Protein AF-A0A9E2MHD3-F1 (afdb_monomer)

pLDDT: mean 76.0, std 10.57, range [54.91, 89.44]

Radius of gyration: 11.37 Å; Cα contacts (8 Å, |Δi|>4): 28; chains: 1; bounding box: 32×16×27 Å

Structure (mmCIF, N/CA/C/O backbone):
data_AF-A0A9E2MHD3-F1
#
_entry.id   AF-A0A9E2MHD3-F1
#
loop_
_atom_site.group_PDB
_atom_site.id
_atom_site.type_symbol
_atom_site.label_atom_id
_atom_site.label_alt_id
_atom_site.label_comp_id
_atom_site.label_asym_id
_atom_site.label_entity_id
_atom_site.label_seq_id
_atom_site.pdbx_PDB_ins_code
_atom_site.Cartn_x
_atom_site.Cartn_y
_atom_site.Cartn_z
_atom_site.occupancy
_atom_site.B_iso_or_equiv
_atom_site.auth_seq_id
_atom_site.auth_comp_id
_atom_site.auth_asym_id
_atom_site.auth_atom_id
_atom_site.pdbx_PDB_model_num
ATOM 1 N N . MET A 1 1 ? -20.886 1.607 -5.834 1.00 61.69 1 MET A N 1
ATOM 2 C CA . MET A 1 1 ? -20.769 0.823 -4.580 1.00 61.69 1 MET A CA 1
ATOM 3 C C . MET A 1 1 ? -19.474 0.009 -4.475 1.00 61.69 1 MET A C 1
ATOM 5 O O . MET A 1 1 ? -18.853 0.077 -3.424 1.00 61.69 1 MET A O 1
ATOM 9 N N . ILE A 1 2 ? -19.007 -0.674 -5.533 1.00 71.81 2 ILE A N 1
ATOM 10 C CA . I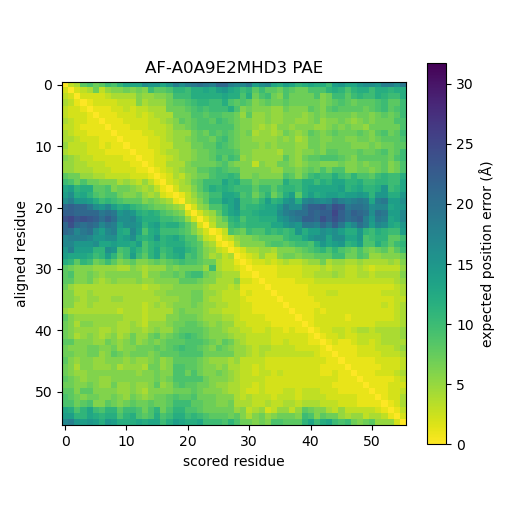LE A 1 2 ? -17.834 -1.580 -5.480 1.00 71.81 2 ILE A CA 1
ATOM 11 C C . ILE A 1 2 ? -16.517 -0.924 -5.008 1.00 71.81 2 ILE A C 1
ATOM 13 O O . ILE A 1 2 ? -15.763 -1.516 -4.244 1.00 71.81 2 ILE A O 1
ATOM 17 N N . ARG A 1 3 ? -16.278 0.341 -5.384 1.00 69.00 3 ARG A N 1
ATOM 18 C CA . ARG A 1 3 ? -15.057 1.091 -5.032 1.00 69.00 3 ARG A CA 1
ATOM 19 C C . ARG A 1 3 ? -14.877 1.264 -3.522 1.00 69.00 3 ARG A C 1
ATOM 21 O O . ARG A 1 3 ? -13.790 1.054 -3.007 1.00 69.00 3 ARG A O 1
ATOM 28 N N . LYS A 1 4 ? -15.957 1.579 -2.799 1.00 75.19 4 LYS A N 1
ATOM 29 C CA . LYS A 1 4 ? -15.915 1.772 -1.339 1.00 75.19 4 LYS A CA 1
ATOM 30 C C . LYS A 1 4 ? -15.629 0.465 -0.595 1.00 75.19 4 LYS A C 1
ATOM 32 O O . LYS A 1 4 ? -14.964 0.487 0.433 1.00 75.19 4 LYS A O 1
ATOM 37 N N . VAL A 1 5 ? -16.106 -0.663 -1.124 1.00 80.44 5 VAL A N 1
ATOM 38 C CA . VAL A 1 5 ? -15.838 -1.996 -0.561 1.00 80.44 5 VAL A CA 1
ATOM 39 C C . VAL A 1 5 ? -14.359 -2.351 -0.724 1.00 80.44 5 VAL A C 1
ATOM 41 O O . VAL A 1 5 ? -13.715 -2.716 0.254 1.00 80.44 5 VAL A O 1
ATOM 44 N N . LEU A 1 6 ? -13.803 -2.146 -1.921 1.00 74.50 6 LEU A N 1
ATOM 45 C CA . LEU A 1 6 ? -12.379 -2.356 -2.210 1.00 74.50 6 LEU A CA 1
ATOM 46 C C . LEU A 1 6 ? -11.477 -1.485 -1.326 1.00 74.50 6 LEU A C 1
ATOM 48 O O . LEU A 1 6 ? -10.536 -1.992 -0.724 1.00 74.50 6 LEU A O 1
ATOM 52 N N . LEU A 1 7 ? -11.804 -0.197 -1.179 1.00 77.88 7 LEU A N 1
ATOM 53 C CA . LEU A 1 7 ? -11.058 0.718 -0.310 1.00 77.88 7 LEU A CA 1
ATOM 54 C C . LEU A 1 7 ? -11.119 0.301 1.166 1.00 77.88 7 LEU A C 1
ATOM 56 O O . LEU A 1 7 ? -10.122 0.419 1.872 1.00 77.88 7 LEU A O 1
ATOM 60 N N . LYS A 1 8 ? -12.257 -0.225 1.634 1.00 81.31 8 LYS A N 1
ATOM 61 C CA . LYS A 1 8 ? -12.409 -0.696 3.017 1.00 81.31 8 LYS A CA 1
ATOM 62 C C . LYS A 1 8 ? -11.616 -1.978 3.282 1.00 81.31 8 LYS A C 1
ATOM 64 O O . LYS A 1 8 ? -11.009 -2.100 4.339 1.00 81.31 8 LYS A O 1
ATOM 69 N N . ILE A 1 9 ? -11.574 -2.899 2.318 1.00 79.94 9 ILE A N 1
ATOM 70 C CA . ILE A 1 9 ? -10.724 -4.098 2.385 1.00 79.94 9 ILE A CA 1
ATOM 71 C C . ILE A 1 9 ? -9.244 -3.696 2.386 1.00 79.94 9 ILE A C 1
ATOM 73 O O . ILE A 1 9 ? -8.474 -4.218 3.189 1.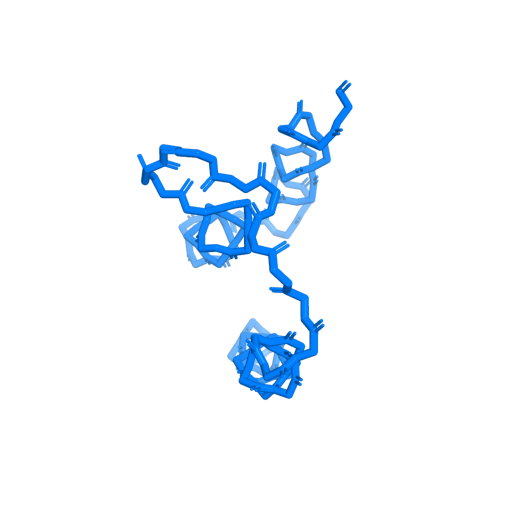00 79.94 9 ILE A O 1
ATOM 77 N N . LEU A 1 10 ? -8.860 -2.727 1.548 1.00 76.50 10 LEU A N 1
ATOM 78 C CA . LEU A 1 10 ? -7.495 -2.205 1.496 1.00 76.50 10 LEU A CA 1
ATOM 79 C C . LEU A 1 10 ? -7.092 -1.513 2.808 1.00 76.50 10 LEU A C 1
ATOM 81 O O . LEU A 1 10 ? -5.971 -1.701 3.257 1.00 76.50 10 LEU A O 1
ATOM 85 N N . ASP A 1 11 ? -7.991 -0.760 3.447 1.00 78.06 11 ASP A N 1
ATOM 86 C CA . ASP A 1 11 ? -7.741 -0.100 4.740 1.00 78.06 11 ASP A CA 1
ATOM 87 C C . ASP A 1 11 ? -7.515 -1.111 5.874 1.00 78.06 11 ASP A C 1
ATOM 89 O O . ASP A 1 11 ? -6.600 -0.961 6.685 1.00 78.06 11 ASP A O 1
ATOM 93 N N . ILE A 1 12 ? -8.316 -2.180 5.891 1.00 81.12 12 ILE A N 1
ATOM 94 C CA . ILE A 1 12 ? -8.149 -3.298 6.823 1.00 81.12 12 ILE A CA 1
ATOM 95 C C . ILE A 1 12 ? -6.798 -3.971 6.565 1.00 81.12 12 ILE A C 1
ATOM 97 O O . ILE A 1 12 ? -5.987 -4.080 7.481 1.00 81.12 12 ILE A O 1
ATOM 101 N N . TYR A 1 13 ? -6.515 -4.345 5.314 1.00 76.69 13 TYR A N 1
ATOM 102 C CA . TYR A 1 13 ? -5.238 -4.945 4.928 1.00 76.69 13 TYR A CA 1
ATOM 103 C C . TYR A 1 13 ? -4.045 -4.062 5.318 1.00 76.69 13 TYR A C 1
ATOM 105 O O . TYR A 1 13 ? -3.092 -4.556 5.910 1.00 76.69 13 TYR A O 1
ATOM 113 N N . GLN A 1 14 ? -4.116 -2.750 5.068 1.00 70.06 14 GLN A N 1
ATOM 114 C CA . GLN A 1 14 ? -3.078 -1.787 5.438 1.00 70.06 14 GLN A CA 1
ATOM 115 C C . GLN A 1 14 ? -2.809 -1.769 6.943 1.00 70.06 14 GLN A C 1
ATOM 117 O O . GLN A 1 14 ? -1.646 -1.789 7.325 1.00 70.06 14 GLN A O 1
ATOM 122 N N . LYS A 1 15 ? -3.847 -1.786 7.788 1.00 72.75 15 LYS A N 1
ATOM 123 C CA . LYS A 1 15 ? -3.700 -1.793 9.256 1.00 72.75 15 LYS A CA 1
ATOM 124 C C . LYS A 1 15 ? -3.085 -3.083 9.792 1.00 72.75 15 LYS A C 1
ATOM 126 O O . LYS A 1 15 ? -2.254 -3.040 10.696 1.00 72.75 15 LYS A O 1
ATOM 131 N N . PHE A 1 16 ? -3.479 -4.228 9.237 1.00 73.56 16 PHE A N 1
ATOM 132 C CA . PHE A 1 16 ? -2.916 -5.521 9.634 1.00 73.56 16 PHE A CA 1
ATOM 133 C C . PHE A 1 16 ? -1.485 -5.702 9.116 1.00 73.56 16 PHE A C 1
ATOM 135 O O . PHE A 1 16 ? -0.631 -6.214 9.834 1.00 73.56 16 PHE A O 1
ATOM 142 N N . PHE A 1 17 ? -1.193 -5.231 7.902 1.00 66.00 17 PHE A N 1
ATOM 143 C CA . PHE A 1 17 ? 0.134 -5.337 7.305 1.00 66.00 17 PHE A CA 1
ATOM 144 C C . PHE A 1 17 ? 1.120 -4.304 7.872 1.00 66.00 17 PHE A C 1
ATOM 146 O O . PHE A 1 17 ? 2.296 -4.621 8.011 1.00 66.00 17 PHE A O 1
ATOM 153 N N . SER A 1 18 ? 0.671 -3.111 8.290 1.00 63.25 18 SER A N 1
ATOM 154 C CA . SER A 1 18 ? 1.530 -2.105 8.943 1.00 63.25 18 SER A CA 1
ATOM 155 C C . SER A 1 18 ? 2.093 -2.558 10.291 1.00 63.25 18 SER A C 1
ATOM 157 O O . SER A 1 18 ? 3.108 -2.034 10.731 1.00 63.25 18 SER A O 1
ATOM 159 N N . LEU A 1 19 ? 1.446 -3.528 10.947 1.00 60.12 19 LEU A N 1
ATOM 160 C CA . LEU A 1 19 ? 1.937 -4.129 12.191 1.00 60.12 19 LEU A CA 1
ATOM 161 C C . LEU A 1 19 ? 3.097 -5.111 11.960 1.00 60.12 19 LEU A C 1
ATOM 163 O O . LEU A 1 19 ? 3.837 -5.397 12.895 1.00 60.12 19 LEU A O 1
ATOM 167 N N . ILE A 1 20 ? 3.247 -5.636 10.740 1.00 63.25 20 ILE A N 1
ATOM 168 C CA . ILE A 1 20 ? 4.169 -6.740 10.420 1.00 63.25 20 ILE A CA 1
ATOM 169 C C . ILE A 1 20 ? 5.263 -6.294 9.434 1.00 63.25 20 ILE A C 1
ATOM 171 O O . ILE A 1 20 ? 6.396 -6.767 9.501 1.00 63.25 20 ILE A O 1
ATOM 175 N N . GLY A 1 21 ? 4.953 -5.374 8.521 1.00 60.50 21 GLY A N 1
ATOM 176 C CA . GLY A 1 21 ? 5.861 -4.910 7.478 1.00 60.50 21 GLY A CA 1
ATOM 177 C C . GLY A 1 21 ? 6.551 -3.600 7.844 1.00 60.50 21 GLY A C 1
ATOM 178 O O . GLY A 1 21 ? 5.957 -2.530 7.717 1.00 60.50 21 GLY A O 1
ATOM 179 N N . TYR A 1 22 ? 7.829 -3.665 8.224 1.00 55.03 22 TYR A N 1
ATOM 180 C CA . TYR A 1 22 ? 8.708 -2.493 8.209 1.00 55.03 22 TYR A CA 1
ATOM 181 C C . TYR A 1 22 ? 8.748 -1.905 6.786 1.00 55.03 22 TYR A C 1
ATOM 183 O O . TYR A 1 22 ? 8.979 -2.616 5.808 1.00 55.03 22 TYR A O 1
ATOM 191 N N . GLY A 1 23 ? 8.445 -0.609 6.674 1.00 56.25 23 GLY A N 1
ATOM 192 C CA . GLY A 1 23 ? 8.058 0.046 5.425 1.00 56.25 23 GLY A CA 1
ATOM 193 C C . GLY A 1 23 ? 9.107 -0.004 4.312 1.00 56.25 23 GLY A C 1
ATOM 194 O O . GLY A 1 23 ? 10.181 0.577 4.428 1.00 56.25 23 GLY A O 1
ATOM 195 N N . SER A 1 24 ? 8.744 -0.596 3.170 1.00 56.84 24 SER A N 1
ATOM 196 C CA . SER A 1 24 ? 9.534 -0.521 1.930 1.00 56.84 24 SER A CA 1
ATOM 197 C C . SER A 1 24 ? 9.545 0.882 1.300 1.00 56.84 24 SER A C 1
ATOM 199 O O . SER A 1 24 ? 10.339 1.149 0.402 1.00 56.84 24 SER A O 1
ATOM 201 N N . CYS A 1 25 ? 8.685 1.807 1.747 1.00 60.47 25 CYS A N 1
ATOM 202 C CA . CYS A 1 25 ? 8.612 3.162 1.202 1.00 60.47 25 CYS A CA 1
ATOM 203 C C . CYS A 1 25 ? 9.323 4.166 2.107 1.00 60.47 25 CYS A C 1
ATOM 205 O O . CYS A 1 25 ? 8.777 4.625 3.104 1.00 60.47 25 CYS A O 1
ATOM 207 N N . ARG A 1 26 ? 10.544 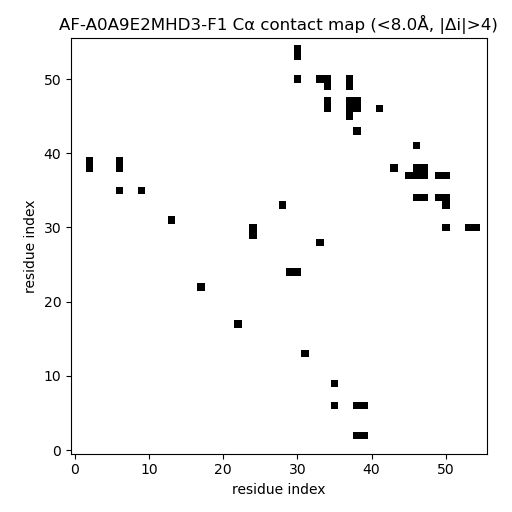4.532 1.711 1.00 54.91 26 ARG A N 1
ATOM 208 C CA . ARG A 1 26 ? 11.378 5.545 2.375 1.00 54.91 26 ARG A CA 1
ATOM 209 C C . ARG A 1 26 ? 10.815 6.972 2.275 1.00 54.91 26 ARG A C 1
ATOM 211 O O . ARG A 1 26 ? 11.190 7.822 3.073 1.00 54.91 26 ARG A O 1
ATOM 218 N N . TYR A 1 27 ? 9.931 7.229 1.306 1.00 58.16 27 TYR A N 1
ATOM 219 C CA . TYR A 1 27 ? 9.352 8.543 1.013 1.00 58.16 27 TYR A CA 1
ATOM 220 C C . TYR A 1 27 ? 7.823 8.471 0.963 1.00 58.16 27 TYR A C 1
ATOM 222 O O . TYR A 1 27 ? 7.264 7.512 0.428 1.00 58.16 27 TYR A O 1
ATOM 230 N N . TYR A 1 28 ? 7.157 9.496 1.503 1.00 62.22 28 TYR A N 1
ATOM 231 C CA . TYR A 1 28 ? 5.706 9.666 1.411 1.00 62.22 28 TYR A CA 1
ATOM 232 C C . TYR A 1 28 ? 5.302 10.113 -0.011 1.00 62.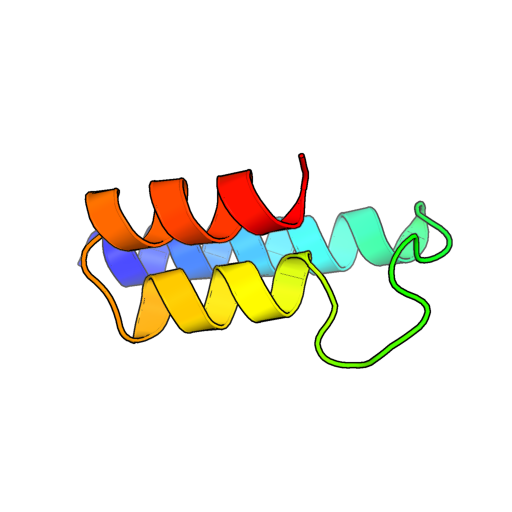22 28 TYR A C 1
ATOM 234 O O . TYR A 1 28 ? 6.009 10.934 -0.600 1.00 62.22 28 TYR A O 1
ATOM 242 N N . PRO A 1 29 ? 4.181 9.629 -0.579 1.00 72.81 29 PRO A N 1
ATOM 243 C CA . PRO A 1 29 ? 3.266 8.632 -0.020 1.00 72.81 29 PRO A CA 1
ATOM 244 C C . PRO A 1 29 ? 3.827 7.207 -0.098 1.00 72.81 29 PRO A C 1
ATOM 246 O O . PRO A 1 29 ? 4.563 6.855 -1.027 1.00 72.81 29 PRO A O 1
ATOM 249 N N . SER A 1 30 ? 3.430 6.363 0.857 1.00 79.00 30 SER A N 1
ATOM 250 C CA . SER A 1 30 ? 3.716 4.927 0.789 1.00 79.00 30 SER A CA 1
ATOM 251 C C . SER A 1 30 ? 3.075 4.295 -0.458 1.00 79.00 30 SER A C 1
ATOM 253 O O . SER A 1 30 ? 2.100 4.814 -0.993 1.00 79.00 30 SER A O 1
ATOM 255 N N . CYS A 1 31 ? 3.599 3.166 -0.945 1.00 78.56 31 CYS A N 1
ATOM 256 C CA . CYS A 1 31 ? 3.022 2.425 -2.076 1.00 78.56 31 CYS A CA 1
ATOM 257 C C . CYS A 1 31 ? 1.540 2.115 -1.828 1.00 78.56 31 CYS A C 1
ATOM 259 O O . CYS A 1 31 ? 0.695 2.303 -2.702 1.00 78.56 31 CYS A O 1
ATOM 261 N N . SER A 1 32 ? 1.228 1.692 -0.606 1.00 78.25 32 SER A N 1
ATOM 262 C CA . SER A 1 32 ? -0.127 1.393 -0.165 1.00 78.25 32 SER A CA 1
ATOM 263 C C . SER A 1 32 ? -1.032 2.635 -0.198 1.00 78.25 32 SER A C 1
ATOM 265 O O . SER A 1 32 ? -2.163 2.550 -0.675 1.00 78.25 32 SER A O 1
ATOM 267 N N . GLU A 1 33 ? -0.552 3.798 0.251 1.00 80.44 33 GLU A N 1
ATOM 268 C CA . GLU A 1 33 ? -1.315 5.054 0.172 1.00 80.44 33 GLU A CA 1
ATOM 269 C C . GLU A 1 33 ? -1.450 5.585 -1.249 1.00 80.44 33 GLU A C 1
ATOM 271 O O . GLU A 1 33 ? -2.534 6.0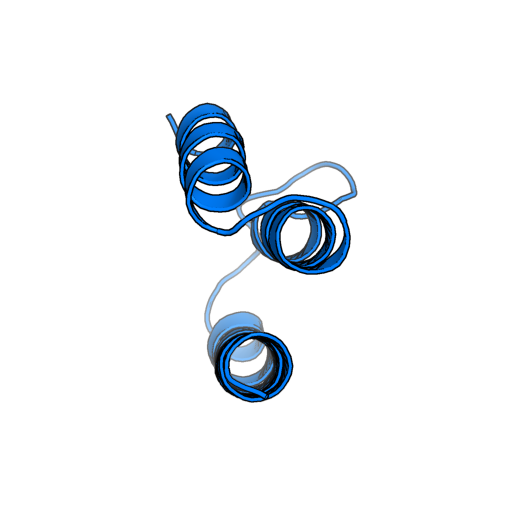12 -1.637 1.00 80.44 33 GLU A O 1
ATOM 276 N N . TYR A 1 34 ? -0.393 5.495 -2.054 1.00 85.50 34 TYR A N 1
ATOM 277 C CA . TYR A 1 34 ? -0.456 5.851 -3.463 1.00 85.50 34 TYR A CA 1
ATOM 278 C C . TYR A 1 34 ? -1.507 5.010 -4.187 1.00 85.50 34 TYR A C 1
ATOM 280 O O . TYR A 1 34 ? -2.339 5.562 -4.904 1.00 85.50 34 TYR A O 1
ATOM 288 N N . ALA A 1 35 ? -1.527 3.696 -3.948 1.00 83.94 35 ALA A N 1
ATOM 289 C CA . ALA A 1 35 ? -2.555 2.821 -4.491 1.00 83.94 35 ALA A CA 1
ATOM 290 C C . ALA A 1 35 ? -3.952 3.264 -4.036 1.00 83.94 35 ALA A C 1
ATOM 292 O O . ALA A 1 35 ? -4.842 3.418 -4.870 1.00 83.94 35 ALA A O 1
ATOM 293 N N . LYS A 1 36 ? -4.138 3.557 -2.740 1.00 84.94 36 LYS A N 1
ATOM 294 C CA . LYS A 1 36 ? -5.410 4.057 -2.190 1.00 84.94 36 LYS A CA 1
ATOM 295 C C . LYS A 1 36 ? -5.890 5.319 -2.916 1.00 84.94 36 LYS A C 1
ATOM 297 O O . LYS A 1 36 ? -7.036 5.349 -3.357 1.00 84.94 36 LYS A O 1
ATOM 302 N N . TRP A 1 37 ? -5.009 6.300 -3.119 1.00 86.19 37 TRP A N 1
ATOM 303 C CA . TRP A 1 37 ? -5.316 7.516 -3.880 1.00 86.19 37 TRP A CA 1
ATOM 304 C C . TRP A 1 37 ? -5.669 7.220 -5.337 1.00 86.19 37 TRP A C 1
ATOM 306 O O . TRP A 1 37 ? -6.641 7.758 -5.860 1.00 86.19 37 TRP A O 1
ATOM 316 N N . GLN A 1 38 ? -4.943 6.313 -5.998 1.00 88.88 38 GLN A N 1
ATOM 317 C CA . GLN A 1 38 ? -5.271 5.943 -7.374 1.00 88.88 38 GLN A CA 1
ATOM 318 C C . GLN A 1 38 ? -6.637 5.248 -7.476 1.00 88.88 38 GLN A C 1
ATOM 320 O O . G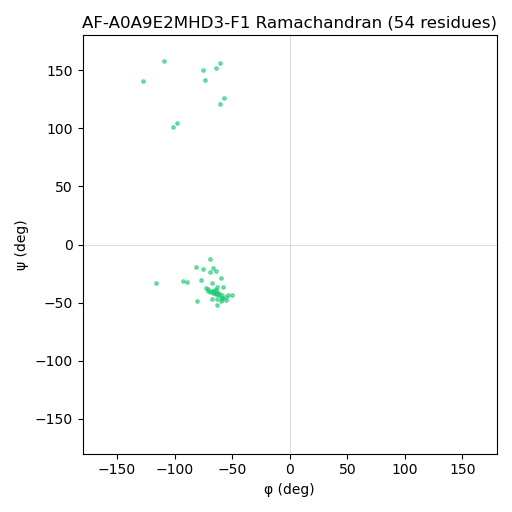LN A 1 38 ? -7.387 5.537 -8.405 1.00 88.88 38 GLN A O 1
ATOM 325 N N . PHE A 1 39 ? -6.999 4.381 -6.526 1.00 87.50 39 PHE A N 1
ATOM 326 C CA . PHE A 1 39 ? -8.317 3.734 -6.493 1.00 87.50 39 PHE A CA 1
ATOM 327 C C . PHE A 1 39 ? -9.468 4.700 -6.160 1.00 87.50 39 PHE A C 1
ATOM 329 O O . PHE A 1 39 ? -10.618 4.424 -6.526 1.00 87.50 39 PHE A O 1
ATOM 336 N N . GLU A 1 40 ? -9.170 5.817 -5.493 1.00 87.12 40 GLU A N 1
ATOM 337 C CA . GLU A 1 40 ? -10.131 6.874 -5.173 1.00 87.12 40 GLU A CA 1
ATOM 338 C C . GLU A 1 40 ? -10.376 7.810 -6.366 1.00 87.12 40 GLU A C 1
ATOM 340 O O . GLU A 1 40 ? -11.529 8.015 -6.747 1.00 87.12 40 GLU A O 1
ATOM 345 N N . GLU A 1 41 ? -9.312 8.295 -7.012 1.00 89.00 41 GLU A N 1
ATOM 346 C CA . GLU A 1 41 ? -9.422 9.291 -8.086 1.00 89.00 41 GLU A CA 1
ATOM 347 C C . GLU A 1 41 ? -9.600 8.694 -9.488 1.00 89.00 41 GLU A C 1
ATOM 349 O O . GLU A 1 41 ? -10.260 9.281 -10.343 1.00 89.00 41 GLU A O 1
ATOM 354 N N . ASN A 1 42 ? -9.026 7.519 -9.756 1.00 88.44 42 ASN A N 1
ATOM 355 C CA . ASN A 1 42 ? -8.977 6.948 -11.103 1.00 88.44 42 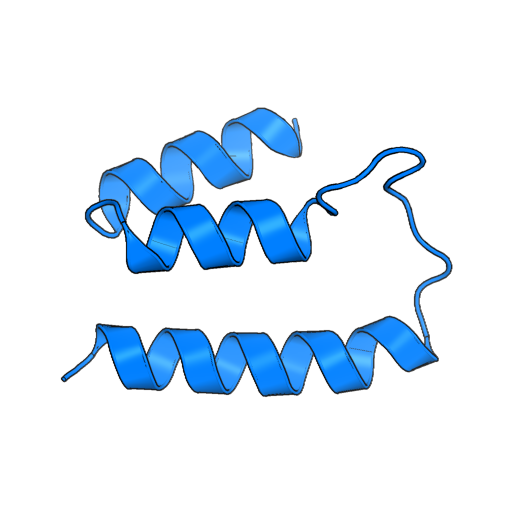ASN A CA 1
ATOM 356 C C . ASN A 1 42 ? -9.909 5.731 -11.230 1.00 88.44 42 ASN A C 1
ATOM 358 O O . ASN A 1 42 ? -10.293 5.100 -10.240 1.00 88.44 42 ASN A O 1
ATOM 362 N N . PRO A 1 43 ? -10.343 5.360 -12.447 1.00 88.81 43 PRO A N 1
ATOM 363 C CA . PRO A 1 43 ? -11.030 4.094 -12.659 1.00 88.81 43 PRO A CA 1
ATOM 364 C C . PRO A 1 43 ? -10.119 2.899 -12.364 1.00 88.81 43 PRO A C 1
ATOM 366 O O . PRO A 1 43 ? -8.904 2.982 -12.519 1.00 88.81 43 PRO A O 1
ATOM 369 N N . LEU A 1 44 ? -10.724 1.776 -11.953 1.00 85.50 44 LEU A N 1
ATOM 370 C CA . LEU A 1 44 ? -10.013 0.607 -11.414 1.00 85.50 44 LEU A CA 1
ATOM 371 C C . LEU A 1 44 ? -8.856 0.144 -12.310 1.00 85.50 44 LEU A C 1
ATOM 373 O O . LEU A 1 44 ? -7.772 -0.118 -11.809 1.00 85.50 44 LEU A O 1
ATOM 377 N N . HIS A 1 45 ? -9.060 0.100 -13.628 1.00 86.88 45 HIS A N 1
ATOM 378 C CA . HIS A 1 45 ? -8.038 -0.328 -14.585 1.00 86.88 45 HIS A CA 1
ATOM 379 C C . HIS A 1 45 ? -6.808 0.601 -14.601 1.00 86.88 45 HIS A C 1
ATOM 381 O O . HIS A 1 45 ? -5.678 0.118 -14.584 1.00 86.88 45 HIS A O 1
ATOM 387 N N . ILE A 1 46 ? -7.012 1.924 -14.550 1.00 88.75 46 ILE A N 1
ATOM 388 C CA . ILE A 1 46 ? -5.919 2.907 -14.449 1.00 88.75 46 ILE A CA 1
ATOM 389 C C . ILE A 1 46 ? -5.261 2.818 -13.073 1.00 88.75 46 ILE A C 1
ATOM 391 O O . ILE A 1 46 ? -4.037 2.880 -12.970 1.00 88.75 46 ILE A O 1
ATOM 395 N N . ALA A 1 47 ? -6.060 2.645 -12.020 1.00 87.88 47 ALA A N 1
ATOM 396 C CA . ALA A 1 47 ? -5.560 2.542 -10.659 1.00 87.88 47 ALA A CA 1
ATOM 397 C C . ALA A 1 47 ? -4.636 1.332 -10.473 1.00 87.88 47 ALA A C 1
ATOM 399 O O . ALA A 1 47 ? -3.558 1.478 -9.899 1.00 87.88 47 ALA A O 1
ATOM 400 N N . PHE A 1 48 ? -5.004 0.169 -11.022 1.00 85.88 48 PHE A N 1
ATOM 4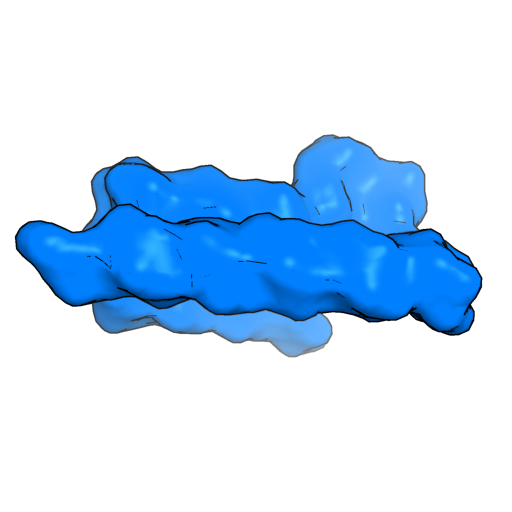01 C CA . PHE A 1 48 ? -4.151 -1.019 -11.035 1.00 85.88 48 PHE A CA 1
ATOM 402 C C . PHE A 1 48 ? -2.864 -0.792 -11.827 1.00 85.88 48 PHE A C 1
ATOM 404 O O . PHE A 1 48 ? -1.792 -1.085 -11.307 1.00 85.88 48 PHE A O 1
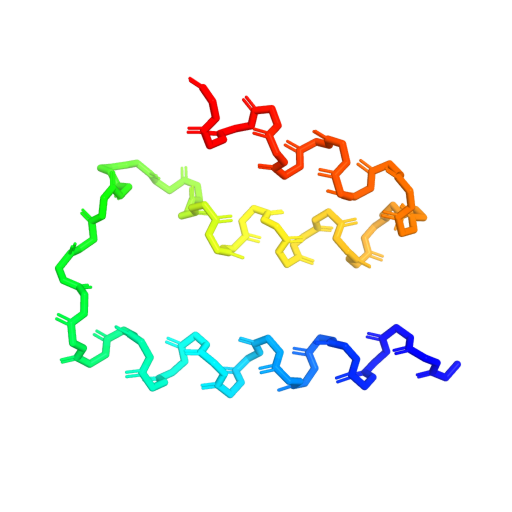ATOM 411 N N . TYR A 1 49 ? -2.949 -0.223 -13.035 1.00 89.44 49 TYR A N 1
ATOM 412 C CA . TYR A 1 49 ? -1.770 0.042 -13.864 1.00 89.44 49 TYR A CA 1
ATOM 413 C C . TYR A 1 49 ? -0.775 0.980 -13.169 1.00 89.44 49 TYR A C 1
ATOM 415 O O . TYR A 1 49 ? 0.406 0.663 -13.053 1.00 89.44 49 TYR A O 1
ATOM 423 N N . LYS A 1 50 ? -1.259 2.106 -12.631 1.00 86.81 50 LYS A N 1
ATOM 424 C CA . LYS A 1 50 ? -0.419 3.082 -11.923 1.00 86.81 50 LYS A CA 1
ATOM 425 C C . LYS A 1 50 ? 0.155 2.524 -10.622 1.00 86.81 50 LYS A C 1
ATOM 427 O O . LYS A 1 50 ? 1.317 2.773 -10.318 1.00 86.81 50 LYS A O 1
ATOM 432 N N . SER A 1 51 ? -0.635 1.760 -9.866 1.00 84.00 51 SER A N 1
ATOM 433 C CA . SER A 1 51 ? -0.159 1.123 -8.630 1.00 84.00 51 SER A CA 1
ATOM 434 C C . SER A 1 51 ? 0.903 0.061 -8.919 1.00 84.00 51 SER A C 1
ATOM 436 O O . SER A 1 51 ? 1.909 0.022 -8.223 1.00 84.00 51 SER A O 1
ATOM 438 N N . ALA A 1 52 ? 0.720 -0.750 -9.968 1.00 83.88 52 ALA A N 1
ATOM 439 C CA . ALA A 1 52 ? 1.695 -1.753 -10.393 1.00 83.88 52 ALA A CA 1
ATOM 440 C C . ALA A 1 52 ? 2.997 -1.116 -10.902 1.00 83.88 52 ALA A C 1
ATOM 442 O O . ALA A 1 52 ? 4.073 -1.569 -10.527 1.00 83.88 52 ALA A O 1
ATOM 443 N N . LEU A 1 53 ? 2.907 -0.024 -11.672 1.00 84.69 53 LEU A N 1
ATOM 444 C CA . LEU A 1 53 ? 4.070 0.720 -12.173 1.00 84.69 53 LEU A CA 1
ATOM 445 C C . LEU A 1 53 ? 4.954 1.273 -11.046 1.00 84.69 53 LEU A C 1
ATOM 447 O O . LEU A 1 53 ? 6.147 1.428 -11.242 1.00 84.69 53 LEU A O 1
ATOM 451 N N . ARG A 1 54 ? 4.389 1.569 -9.868 1.00 76.62 54 ARG A N 1
ATOM 452 C CA . ARG A 1 54 ? 5.156 2.059 -8.708 1.00 76.62 54 ARG A CA 1
ATOM 453 C C . ARG A 1 54 ? 5.843 0.941 -7.910 1.00 76.62 54 ARG A C 1
ATOM 455 O O . ARG A 1 54 ? 6.722 1.241 -7.108 1.00 76.62 54 ARG A O 1
ATOM 462 N N . ILE A 1 55 ? 5.393 -0.306 -8.061 1.00 73.06 55 ILE A N 1
ATOM 463 C CA . ILE A 1 55 ? 5.931 -1.479 -7.349 1.00 73.06 55 ILE A CA 1
ATOM 464 C C . ILE A 1 55 ? 7.033 -2.168 -8.166 1.00 73.06 55 ILE A C 1
ATOM 466 O O . ILE A 1 55 ? 7.931 -2.755 -7.565 1.00 73.06 55 ILE A O 1
ATOM 470 N N . LEU A 1 56 ? 6.941 -2.111 -9.501 1.00 65.50 56 LEU A N 1
ATOM 471 C CA . LEU A 1 56 ? 7.953 -2.595 -10.446 1.00 65.50 56 LEU A CA 1
ATOM 472 C C . LEU A 1 56 ? 9.150 -1.636 -10.519 1.00 65.50 56 LEU A C 1
ATOM 474 O O . LEU A 1 56 ? 10.290 -2.147 -10.508 1.00 65.50 56 LEU A O 1
#

Foldseek 3Di:
DVLVVVLVVLVVVCVVVVVPDDAPDPDPPGLSVQLSVLSVPHPPVRSVVVSVVVVD

Secondary structure (DSSP, 8-state):
-HHHHHHHHHHHHHHHHHTT---S-SSSSPHHHHHHHHHHHS-HHHHHHHHHHHH-

Solvent-accessible surface area (backbone atoms only — not comparable to full-atom values): 3366 Å² total; per-residue (Å²): 117,71,63,62,53,54,52,52,53,49,52,51,51,48,59,61,43,61,77,73,49,82,74,90,51,92,52,88,70,36,68,70,54,48,31,52,51,30,53,70,76,40,59,66,73,58,16,51,53,55,40,49,63,74,74,109

Sequence (56 aa):
MIRKVLLKILDIYQKFFSLIGYGSCRYYPSCSEYAKWQFEENPLHIAFYKSALRIL

Mean predicted aligned error: 6.7 Å